Protein AF-A0A699Q8Y3-F1 (afdb_monomer_lite)

Foldseek 3Di:
DCPPVDDDDDADPPCRPPCVVVVVLVVQLVVQLCVPVPPPPPCSVVCSVVSVVCSVVVVVVVVVVVVVVVVVVVVVVVVVVVVVVVVVVVVVPDDDDDDDPPDDDDDDDD

Sequence (110 aa):
MMKFDVTHRLATPYHPQTNGQVEVSNRGLKRILERTVGEKRAFWSDKLDDALWVCRTAYKTSIRKVQLNELRDQAYENSLIYKEKTKRLHDSKIKDRVFNIGNRVLLFNS

Organism: Tanacetum cinerariifolium (NCBI:txid118510)

Secondary structure (DSSP, 8-state):
--SSS--PPPPBTTB--S-HHHHHHHHHHHHHHHHHH-TT-TTTTTTHHHHHHHHHHHHHHHHHHHHHHHHHHHHHHHHHHHHHHHHHHHHTTSPP----TT----PPP-

pLDDT: mean 81.64, std 9.16, range [53.31, 95.69]

InterPro domains:
  IPR012337 Ribonuclease H-like superfamily [SSF53098] (3-65)
  IPR036397 Ribonuclease H superfamily [G3DSA:3.30.420.10] (1-98)

Structure (mmCIF, N/CA/C/O backbone):
data_AF-A0A699Q8Y3-F1
#
_entry.id   AF-A0A699Q8Y3-F1
#
loop_
_atom_site.group_PDB
_atom_site.id
_atom_site.type_symbol
_atom_site.label_atom_id
_atom_site.label_alt_id
_atom_site.label_comp_id
_atom_site.label_asym_id
_atom_site.label_entity_id
_atom_site.label_seq_id
_atom_site.pdbx_PDB_ins_code
_atom_site.Cartn_x
_atom_site.Cartn_y
_atom_site.Cartn_z
_atom_site.occupancy
_atom_site.B_iso_or_equiv
_atom_site.auth_seq_id
_atom_site.auth_comp_id
_atom_site.auth_asym_id
_atom_site.auth_atom_id
_atom_site.pdbx_PDB_model_num
ATOM 1 N N . MET A 1 1 ? -7.100 -30.852 23.164 1.00 53.31 1 MET A N 1
ATOM 2 C CA . MET A 1 1 ? -7.556 -29.556 22.610 1.00 53.31 1 MET A CA 1
ATOM 3 C C . MET A 1 1 ? -7.439 -29.594 21.085 1.00 53.31 1 MET A C 1
ATOM 5 O O . MET A 1 1 ? -6.430 -29.162 20.562 1.00 53.31 1 MET A O 1
ATOM 9 N N . MET A 1 2 ? -8.426 -30.157 20.382 1.00 57.56 2 MET A N 1
ATOM 10 C CA . MET A 1 2 ? -8.534 -30.171 18.906 1.00 57.56 2 MET A CA 1
ATOM 11 C C . MET A 1 2 ? -10.020 -30.355 18.552 1.00 57.56 2 MET A C 1
ATOM 13 O O . MET A 1 2 ? -10.439 -31.398 18.079 1.00 57.56 2 MET A O 1
ATOM 17 N N . LYS A 1 3 ? -10.871 -29.387 18.919 1.00 74.12 3 LYS A N 1
ATOM 18 C CA . LYS A 1 3 ? -12.310 -29.448 18.583 1.00 74.12 3 LYS A CA 1
ATOM 19 C C . LYS A 1 3 ? -12.610 -28.837 17.204 1.00 74.12 3 LYS A C 1
ATOM 21 O O . LYS A 1 3 ? -13.679 -29.065 16.659 1.00 74.12 3 LYS A O 1
ATOM 26 N N . PHE A 1 4 ? -11.670 -28.060 16.663 1.00 83.50 4 PHE A N 1
ATOM 27 C CA . PHE A 1 4 ? -11.850 -27.252 15.453 1.00 83.50 4 PHE A CA 1
ATOM 28 C C . PHE A 1 4 ? -10.649 -27.322 14.492 1.00 83.50 4 PHE A C 1
ATOM 30 O O . PHE A 1 4 ? -10.500 -26.435 13.664 1.00 83.50 4 PHE A O 1
ATOM 37 N N . ASP A 1 5 ? -9.737 -28.288 14.661 1.00 83.88 5 ASP A N 1
ATOM 38 C CA . ASP A 1 5 ? -8.483 -28.398 13.884 1.00 83.88 5 ASP A CA 1
ATOM 39 C C . ASP A 1 5 ? -7.603 -27.133 13.854 1.00 83.88 5 ASP A C 1
ATOM 41 O O . ASP A 1 5 ? -6.725 -26.961 13.009 1.00 83.88 5 ASP A O 1
ATOM 45 N N . VAL A 1 6 ? -7.781 -26.242 14.832 1.00 81.62 6 VAL A N 1
ATOM 46 C CA . VAL A 1 6 ? -6.946 -25.051 14.995 1.00 81.62 6 VAL A CA 1
ATOM 47 C C . VAL A 1 6 ? -5.761 -25.378 15.896 1.00 81.62 6 VAL A C 1
ATOM 49 O O . VAL A 1 6 ? -5.926 -25.723 17.067 1.00 81.62 6 VAL A O 1
ATOM 52 N N . THR A 1 7 ? -4.549 -25.204 15.367 1.00 84.12 7 THR A N 1
ATOM 53 C CA . THR A 1 7 ? -3.318 -25.278 16.162 1.00 84.12 7 THR A CA 1
ATOM 54 C C . THR A 1 7 ? -3.061 -23.934 16.835 1.00 84.12 7 THR A C 1
ATOM 56 O O . THR A 1 7 ? -2.778 -22.940 16.165 1.00 84.12 7 THR A O 1
ATOM 59 N N . HIS A 1 8 ? -3.139 -23.891 18.164 1.00 78.31 8 HIS A N 1
ATOM 60 C CA . HIS A 1 8 ? -2.872 -22.671 18.920 1.00 78.31 8 HIS A CA 1
ATOM 61 C C . HIS A 1 8 ? -1.361 -22.451 19.068 1.00 78.31 8 HIS A C 1
ATOM 63 O O . HIS A 1 8 ? -0.665 -23.268 19.670 1.00 78.31 8 HIS A O 1
ATOM 69 N N . ARG A 1 9 ? -0.845 -21.343 18.528 1.00 78.94 9 ARG A N 1
ATOM 70 C CA . ARG A 1 9 ? 0.554 -20.935 18.709 1.00 78.94 9 ARG A CA 1
ATOM 71 C C . ARG A 1 9 ? 0.631 -19.919 19.843 1.00 78.94 9 ARG A C 1
ATOM 73 O O . ARG A 1 9 ? 0.032 -18.853 19.752 1.00 78.94 9 ARG A O 1
ATOM 80 N N . LEU A 1 10 ? 1.355 -20.259 20.905 1.00 76.69 10 LEU A N 1
ATOM 81 C CA . LEU A 1 10 ? 1.586 -19.372 22.043 1.00 76.69 10 LEU A CA 1
ATOM 82 C C . LEU A 1 10 ? 2.946 -18.693 21.901 1.00 76.69 10 LEU A C 1
ATOM 84 O O . LEU A 1 10 ? 3.936 -19.342 21.569 1.00 76.69 10 LEU A O 1
ATOM 88 N N . ALA A 1 11 ? 2.984 -17.387 22.152 1.00 76.69 11 ALA A N 1
ATOM 89 C CA . ALA A 1 11 ? 4.240 -16.664 22.272 1.00 76.69 11 ALA A CA 1
ATOM 90 C C . ALA A 1 11 ? 4.927 -17.028 23.596 1.00 76.69 11 ALA A C 1
ATOM 92 O O . ALA A 1 11 ? 4.264 -17.251 24.612 1.00 76.69 11 ALA A O 1
ATOM 93 N N . THR A 1 12 ? 6.257 -17.058 23.589 1.00 78.69 12 THR A N 1
ATOM 94 C CA . THR A 1 12 ? 7.053 -17.232 24.804 1.00 78.69 12 THR A CA 1
ATOM 95 C C . THR A 1 12 ? 6.930 -15.996 25.702 1.00 78.69 12 THR A C 1
ATOM 97 O O . THR A 1 12 ? 7.049 -14.872 25.197 1.00 78.69 12 THR A O 1
ATOM 100 N N . PRO A 1 13 ? 6.718 -16.163 27.023 1.00 76.38 13 PRO A N 1
ATOM 101 C CA . PRO A 1 13 ? 6.776 -15.056 27.974 1.00 76.38 13 PRO A CA 1
ATOM 102 C C . PRO A 1 13 ? 8.092 -14.280 27.831 1.00 76.38 13 PRO A C 1
ATOM 104 O O . PRO A 1 13 ? 9.141 -14.883 27.625 1.00 76.38 13 PRO A O 1
ATOM 107 N N . TYR A 1 14 ? 8.030 -12.949 27.927 1.00 69.81 14 TYR A N 1
ATOM 108 C CA . TYR A 1 14 ? 9.182 -12.031 27.863 1.00 69.81 14 TYR A CA 1
ATOM 109 C C . TYR A 1 14 ? 9.974 -11.996 26.539 1.00 69.81 14 TYR A C 1
ATOM 111 O O . TYR A 1 14 ? 10.903 -11.201 26.427 1.00 69.81 14 TYR A O 1
ATOM 119 N N . HIS A 1 15 ? 9.581 -12.767 25.514 1.00 64.88 15 HIS A N 1
ATOM 120 C CA . HIS A 1 15 ? 10.204 -12.736 24.180 1.00 64.88 15 HIS A CA 1
ATOM 121 C C . HIS A 1 15 ? 9.177 -12.905 23.039 1.00 64.88 15 HIS A C 1
ATOM 123 O O . HIS A 1 15 ? 9.152 -13.933 22.357 1.00 64.88 15 HIS A O 1
ATOM 129 N N . PRO A 1 16 ? 8.263 -11.938 22.832 1.00 67.25 16 PRO A N 1
ATOM 130 C CA . PRO A 1 16 ? 7.213 -12.033 21.818 1.00 67.25 16 PRO A CA 1
ATOM 131 C C . PRO A 1 16 ? 7.766 -11.732 20.414 1.00 67.25 16 PRO A C 1
ATOM 133 O O . PRO A 1 16 ? 7.646 -10.630 19.891 1.00 67.25 16 PRO A O 1
ATOM 136 N N . GLN A 1 17 ? 8.376 -12.726 19.772 1.00 64.25 17 GLN A N 1
ATOM 137 C CA . GLN A 1 17 ? 9.117 -12.532 18.517 1.00 64.25 17 GLN A CA 1
ATOM 138 C C . GLN A 1 17 ? 8.227 -12.351 17.270 1.00 64.25 17 GLN A C 1
ATOM 140 O O . GLN A 1 17 ? 8.691 -11.883 16.234 1.00 64.25 17 GLN A O 1
ATOM 145 N N . THR A 1 18 ? 6.943 -12.711 17.351 1.00 62.16 18 THR A N 1
ATOM 146 C CA . THR A 1 18 ? 6.048 -12.835 16.183 1.00 62.16 18 THR A CA 1
ATOM 147 C C . THR A 1 18 ? 4.827 -11.913 16.203 1.00 62.16 18 THR A C 1
ATOM 149 O O . THR A 1 18 ? 4.101 -11.849 15.213 1.00 62.16 18 THR A O 1
ATOM 152 N N . ASN A 1 19 ? 4.604 -11.148 17.276 1.00 73.38 19 ASN A N 1
ATOM 153 C CA . ASN A 1 19 ? 3.385 -10.344 17.445 1.00 73.38 19 ASN A CA 1
ATOM 154 C C . ASN A 1 19 ? 3.500 -8.888 16.954 1.00 73.38 19 ASN A C 1
ATOM 156 O O . ASN A 1 19 ? 2.553 -8.119 17.105 1.00 73.38 19 ASN A O 1
ATOM 160 N N . GLY A 1 20 ? 4.603 -8.498 16.305 1.00 78.12 20 GLY A N 1
ATOM 161 C CA . GLY A 1 20 ? 4.854 -7.100 15.923 1.00 78.12 20 GLY A CA 1
ATOM 162 C C . GLY A 1 20 ? 3.769 -6.468 15.032 1.00 78.12 20 GLY A C 1
ATOM 163 O O . GLY A 1 20 ? 3.350 -5.335 15.271 1.00 78.12 20 GLY A O 1
ATOM 164 N N . GLN A 1 21 ? 3.243 -7.199 14.041 1.00 75.62 21 GLN A N 1
ATOM 165 C CA . GLN A 1 21 ? 2.135 -6.704 13.202 1.00 75.62 21 GLN A CA 1
ATOM 166 C C . GLN A 1 21 ? 0.841 -6.492 14.001 1.00 75.62 21 GLN A C 1
ATOM 168 O O . GLN A 1 21 ? 0.119 -5.513 13.775 1.00 75.62 21 GLN A O 1
ATOM 173 N N . VAL A 1 22 ? 0.562 -7.385 14.954 1.00 80.12 22 VAL A N 1
ATOM 174 C CA . VAL A 1 22 ? -0.593 -7.279 15.852 1.00 80.12 22 VAL A CA 1
ATOM 175 C C . VAL A 1 22 ? -0.425 -6.070 16.772 1.00 80.12 22 VAL A C 1
ATOM 177 O O . VAL A 1 22 ? -1.355 -5.286 16.929 1.00 80.12 22 VAL A O 1
ATOM 180 N N . GLU A 1 23 ? 0.775 -5.834 17.302 1.00 84.25 23 GLU A N 1
ATOM 181 C CA . GLU A 1 23 ? 1.074 -4.669 18.140 1.00 84.25 23 GLU A CA 1
ATOM 182 C C . GLU A 1 23 ? 0.925 -3.335 17.398 1.00 84.25 23 GLU A C 1
ATOM 184 O O . GLU A 1 23 ? 0.396 -2.369 17.950 1.00 84.25 23 GLU A O 1
ATOM 189 N N . VAL A 1 24 ? 1.392 -3.244 16.148 1.00 81.88 24 VAL A N 1
ATOM 190 C CA . VAL A 1 24 ? 1.222 -2.036 15.320 1.00 81.88 24 VAL A CA 1
ATOM 191 C C . VAL A 1 24 ? -0.260 -1.784 15.040 1.00 81.88 24 VAL A C 1
ATOM 193 O O . VAL A 1 24 ? -0.733 -0.658 15.206 1.00 81.88 24 VAL A O 1
ATOM 196 N N . SER A 1 25 ? -1.004 -2.832 14.687 1.00 82.56 25 SER A N 1
ATOM 197 C CA . SER A 1 25 ? -2.442 -2.732 14.416 1.00 82.56 25 SER A CA 1
ATOM 198 C C . SER A 1 25 ? -3.228 -2.325 15.666 1.00 82.56 25 SER A C 1
ATOM 200 O O . SER A 1 25 ? -4.044 -1.405 15.605 1.00 82.56 25 SER A O 1
ATOM 202 N N . ASN A 1 26 ? -2.918 -2.918 16.823 1.00 86.38 26 ASN A N 1
ATOM 203 C CA . ASN A 1 26 ? -3.548 -2.585 18.102 1.00 86.38 26 ASN A CA 1
ATOM 204 C C . ASN A 1 26 ? -3.259 -1.141 18.528 1.00 86.38 26 ASN A C 1
ATOM 206 O O . ASN A 1 26 ? -4.154 -0.452 19.017 1.00 86.38 26 ASN A O 1
ATOM 210 N N . ARG A 1 27 ? -2.036 -0.641 18.298 1.00 86.31 27 ARG A N 1
ATOM 211 C CA . ARG A 1 27 ? -1.699 0.774 18.533 1.00 86.31 27 ARG A CA 1
ATOM 212 C C . ARG A 1 27 ? -2.512 1.714 17.641 1.00 86.31 27 ARG A C 1
ATOM 214 O O . ARG A 1 27 ? -2.956 2.758 18.115 1.00 86.31 27 ARG A O 1
ATOM 221 N N . GLY A 1 28 ? -2.717 1.350 16.375 1.00 84.56 28 GLY A N 1
ATOM 222 C CA . GLY A 1 28 ? -3.553 2.108 15.441 1.00 84.56 28 GLY A CA 1
ATOM 223 C C . GLY A 1 28 ? -5.018 2.160 15.877 1.00 84.56 28 GLY A C 1
ATOM 224 O O . GLY A 1 28 ? -5.578 3.247 16.002 1.00 84.56 28 GLY A O 1
ATOM 225 N N . LEU A 1 29 ? -5.603 1.000 16.186 1.00 85.00 29 LEU A N 1
ATOM 226 C CA . LEU A 1 29 ? -6.983 0.889 16.670 1.00 85.00 29 LEU A CA 1
ATOM 227 C C . LEU A 1 29 ? -7.203 1.684 17.956 1.00 85.00 29 LEU A C 1
ATOM 229 O O . LEU A 1 29 ? -8.169 2.438 18.052 1.00 85.00 29 LEU A O 1
ATOM 233 N N . LYS A 1 30 ? -6.275 1.580 18.914 1.00 86.25 30 LYS A N 1
ATOM 234 C CA . LYS A 1 30 ? -6.332 2.335 20.168 1.00 86.25 30 LYS A CA 1
ATOM 235 C C . LYS A 1 30 ? -6.380 3.845 19.919 1.00 86.25 30 LYS A C 1
ATOM 237 O O . LYS A 1 30 ? -7.256 4.505 20.463 1.00 86.25 30 LYS A O 1
ATOM 242 N N . ARG A 1 31 ? -5.517 4.379 19.045 1.00 86.56 31 ARG A N 1
ATOM 243 C CA . ARG A 1 31 ? -5.517 5.815 18.696 1.00 86.56 31 ARG A CA 1
ATOM 244 C C . ARG A 1 31 ? -6.818 6.271 18.038 1.00 86.56 31 ARG A C 1
ATOM 246 O O . ARG A 1 31 ? -7.246 7.398 18.266 1.00 86.56 31 ARG A O 1
ATOM 253 N N . ILE A 1 32 ? -7.417 5.436 17.188 1.00 85.06 32 ILE A N 1
ATOM 254 C CA . ILE A 1 32 ? -8.696 5.758 16.541 1.00 85.06 32 ILE A CA 1
ATOM 255 C C . ILE A 1 32 ? -9.800 5.799 17.594 1.00 85.06 32 ILE A C 1
ATOM 257 O O . ILE A 1 32 ? -10.486 6.810 17.695 1.00 85.06 32 ILE A O 1
ATOM 261 N N . LEU A 1 33 ? -9.898 4.762 18.430 1.00 83.44 33 LEU A N 1
ATOM 262 C CA . LEU A 1 33 ? -10.896 4.678 19.495 1.00 83.44 33 LEU A CA 1
ATOM 263 C C . LEU A 1 33 ? -10.781 5.830 20.497 1.00 83.44 33 LEU A C 1
ATOM 265 O O . LEU A 1 33 ? -11.796 6.434 20.832 1.00 83.44 33 LEU A O 1
ATOM 269 N N . GLU A 1 34 ? -9.564 6.178 20.918 1.00 85.00 34 GLU A N 1
ATOM 270 C CA . GLU A 1 34 ? -9.299 7.331 21.791 1.00 85.00 34 GLU A CA 1
ATOM 271 C C . GLU A 1 34 ? -9.814 8.642 21.182 1.00 85.00 34 GLU A C 1
ATOM 273 O O . GLU A 1 34 ? -10.396 9.461 21.891 1.00 85.00 34 GLU A O 1
ATOM 278 N N . ARG A 1 35 ? -9.670 8.826 19.863 1.00 82.81 35 ARG A N 1
ATOM 279 C CA . ARG A 1 35 ? -10.187 10.007 19.157 1.00 82.81 35 ARG A CA 1
ATOM 280 C C . ARG A 1 35 ? -11.711 10.020 19.037 1.00 82.81 35 ARG A C 1
ATOM 282 O O . ARG A 1 35 ? -12.299 11.089 19.139 1.00 82.81 35 ARG A O 1
ATOM 289 N N . THR A 1 36 ? -12.349 8.873 18.801 1.00 78.75 36 THR A N 1
ATOM 290 C CA . THR A 1 36 ? -13.811 8.793 18.597 1.00 78.75 36 THR A CA 1
ATOM 291 C C . THR A 1 36 ? -14.627 8.759 19.885 1.00 78.75 36 THR A C 1
ATOM 293 O O . THR A 1 36 ? -15.740 9.274 19.895 1.00 78.75 36 THR A O 1
ATOM 296 N N . VAL A 1 37 ? -14.120 8.134 20.950 1.00 77.81 37 VAL A N 1
ATOM 297 C CA . VAL A 1 37 ? -14.863 7.939 22.212 1.00 77.81 37 VAL A CA 1
ATOM 298 C C . VAL A 1 37 ? -14.563 9.057 23.222 1.00 77.81 37 VAL A C 1
ATOM 300 O O . VAL A 1 37 ? -15.363 9.315 24.123 1.00 77.81 37 VAL A O 1
ATOM 303 N N . GLY A 1 38 ? -13.434 9.758 23.068 1.00 72.56 38 GLY A N 1
ATOM 304 C CA . GLY A 1 38 ? -12.997 10.786 24.012 1.00 72.56 38 GLY A CA 1
ATOM 305 C C . GLY A 1 38 ? -12.752 10.227 25.422 1.00 72.56 38 GLY A C 1
ATOM 306 O O . GLY A 1 38 ? -12.594 9.021 25.621 1.00 72.56 38 GLY A O 1
ATOM 307 N N . GLU A 1 39 ? -12.722 11.100 26.431 1.00 64.94 39 GLU A N 1
ATOM 308 C CA . GLU A 1 39 ? -12.360 10.727 27.811 1.00 64.94 39 GLU A CA 1
ATOM 309 C C . GLU A 1 39 ? -13.380 9.811 28.504 1.00 64.94 39 GLU A C 1
ATOM 311 O O . GLU A 1 39 ? -13.012 9.018 29.370 1.00 64.94 39 GLU A O 1
ATOM 316 N N . LYS A 1 40 ? -14.664 9.880 28.130 1.00 68.44 40 LYS A N 1
ATOM 317 C CA . LYS A 1 40 ? -15.733 9.241 28.913 1.00 68.44 40 LYS A CA 1
ATOM 318 C C . LYS A 1 40 ? -15.870 7.731 28.718 1.00 68.44 40 LYS A C 1
ATOM 320 O O . LYS A 1 40 ? -16.665 7.144 29.442 1.00 68.44 40 LYS A O 1
ATOM 325 N N . ARG A 1 41 ? -15.119 7.093 27.801 1.00 67.00 41 ARG A N 1
ATOM 326 C CA . ARG A 1 41 ? -15.085 5.626 27.531 1.00 67.00 41 ARG A CA 1
ATOM 327 C C . ARG A 1 41 ? -16.442 4.901 27.405 1.00 67.00 41 ARG A C 1
ATOM 329 O O . ARG A 1 41 ? -16.470 3.681 27.249 1.00 67.00 41 ARG A O 1
ATOM 336 N N . ALA A 1 42 ? -17.556 5.617 27.440 1.00 70.69 42 ALA A N 1
ATOM 337 C CA . ALA A 1 42 ? -18.893 5.080 27.303 1.00 70.69 42 ALA A CA 1
ATOM 338 C C . ALA A 1 42 ? -19.145 4.774 25.823 1.00 70.69 42 ALA A C 1
ATOM 340 O O . ALA A 1 42 ? -18.737 5.548 24.960 1.00 70.69 42 ALA A O 1
ATOM 341 N N . PHE A 1 43 ? -19.801 3.647 25.535 1.00 71.94 43 PHE A N 1
ATOM 342 C CA . PHE A 1 43 ? -20.171 3.239 24.170 1.00 71.94 43 PHE A CA 1
ATOM 343 C C . PHE A 1 43 ? -18.984 2.916 23.239 1.00 71.94 43 PHE A C 1
ATOM 345 O O . PHE A 1 43 ? -19.097 3.000 22.017 1.00 71.94 43 PHE A O 1
ATOM 352 N N . TRP A 1 44 ? -17.829 2.513 23.792 1.00 81.56 44 TRP A N 1
ATOM 353 C CA . TRP A 1 44 ? -16.668 2.099 22.985 1.00 81.56 44 TRP A CA 1
ATOM 354 C C . TRP A 1 44 ? -16.969 0.890 22.087 1.00 81.56 44 TRP A C 1
ATOM 356 O O . TRP A 1 44 ? -1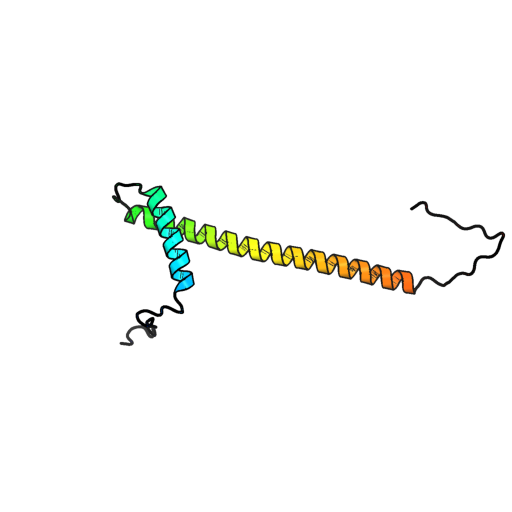6.421 0.805 20.990 1.00 81.56 44 TRP A O 1
ATOM 366 N N . SER A 1 45 ? -17.845 -0.017 22.539 1.00 80.50 45 SER A N 1
ATOM 367 C CA . SER A 1 45 ? -18.318 -1.173 21.768 1.00 80.50 45 SER A CA 1
ATOM 368 C C . SER A 1 45 ? -19.006 -0.735 20.483 1.00 80.50 45 SER A C 1
ATOM 370 O O . SER A 1 45 ? -18.704 -1.253 19.414 1.00 80.50 45 SER A O 1
ATOM 372 N N . ASP A 1 46 ? -19.854 0.285 20.577 1.00 84.31 46 ASP A N 1
ATOM 373 C CA . ASP A 1 46 ? -20.699 0.756 19.478 1.00 84.31 46 ASP A CA 1
ATOM 374 C C . ASP A 1 46 ? -19.872 1.499 18.419 1.00 84.31 46 ASP A C 1
ATOM 376 O O . ASP A 1 46 ? -20.292 1.656 17.277 1.00 84.31 46 ASP A O 1
ATOM 380 N N . LYS A 1 47 ? -18.664 1.944 18.791 1.00 82.62 47 LYS A N 1
ATOM 381 C CA . LYS A 1 47 ? -17.676 2.578 17.905 1.00 82.62 47 LYS A CA 1
ATOM 382 C C . LYS A 1 47 ? -16.572 1.634 17.439 1.00 82.62 47 LYS A C 1
ATOM 384 O O . LYS A 1 47 ? -15.745 2.029 16.615 1.00 82.62 47 LYS A O 1
ATOM 389 N N . LEU A 1 48 ? -16.543 0.400 17.940 1.00 85.75 48 LEU A N 1
ATOM 390 C CA . LEU A 1 48 ? -15.515 -0.572 17.586 1.00 85.75 48 LEU A CA 1
ATOM 391 C C . LEU A 1 48 ? -15.620 -0.991 16.118 1.00 85.75 48 LEU A C 1
ATOM 393 O O . LEU A 1 48 ? -14.596 -1.056 15.438 1.00 85.75 48 LEU A O 1
ATOM 397 N N . ASP A 1 49 ? -16.837 -1.220 15.623 1.00 86.56 49 ASP A N 1
ATOM 398 C CA . ASP A 1 49 ? -17.070 -1.608 14.228 1.00 86.56 49 ASP A CA 1
ATOM 399 C C . ASP A 1 49 ? -16.632 -0.512 13.251 1.00 86.56 49 ASP A C 1
ATOM 401 O O . ASP A 1 49 ? -15.899 -0.791 12.296 1.00 86.56 49 ASP A O 1
ATOM 405 N N . ASP A 1 50 ? -16.972 0.747 13.542 1.00 84.31 50 ASP A N 1
ATOM 406 C CA . ASP A 1 50 ? -16.519 1.909 12.770 1.00 84.31 50 ASP A CA 1
ATOM 407 C C . ASP A 1 50 ? -14.982 2.002 12.759 1.00 84.31 50 ASP A C 1
ATOM 409 O O . ASP A 1 50 ? -14.356 2.165 11.706 1.00 84.31 50 ASP A O 1
ATOM 413 N N . ALA A 1 51 ? -14.340 1.842 13.922 1.00 85.06 51 ALA A N 1
ATOM 414 C CA . ALA A 1 51 ? -12.884 1.896 14.043 1.00 85.06 51 ALA A CA 1
ATOM 415 C C . ALA A 1 51 ? -12.188 0.757 13.275 1.00 85.06 51 ALA A C 1
ATOM 417 O O . ALA A 1 51 ? -11.183 0.982 12.590 1.00 85.06 51 ALA A O 1
ATOM 418 N N . LEU A 1 52 ? -12.732 -0.462 13.338 1.00 87.31 52 LEU A N 1
ATOM 419 C CA . LEU A 1 52 ? -12.239 -1.617 12.584 1.00 87.31 52 LEU A CA 1
ATOM 420 C C . LEU A 1 52 ? -12.409 -1.421 11.075 1.00 87.31 52 LEU A C 1
ATOM 422 O O . LEU A 1 52 ? -11.508 -1.772 10.302 1.00 87.31 52 LEU A O 1
ATOM 426 N N . TRP A 1 53 ? -13.528 -0.834 10.648 1.00 86.00 53 TRP A N 1
ATOM 427 C CA . TRP A 1 53 ? -13.772 -0.501 9.249 1.00 86.00 53 TRP A CA 1
ATOM 428 C C . TRP A 1 53 ? -12.751 0.517 8.724 1.00 86.00 53 TRP A C 1
ATOM 430 O O . TRP A 1 53 ? -12.135 0.283 7.677 1.00 86.00 53 TRP A O 1
ATOM 440 N N . VAL A 1 54 ? -12.482 1.589 9.478 1.00 83.88 54 VAL A N 1
ATOM 441 C CA . VAL A 1 54 ? -11.447 2.583 9.139 1.00 83.88 54 VAL A CA 1
ATOM 442 C C . VAL A 1 54 ? -10.060 1.938 9.073 1.00 83.88 54 VAL A C 1
ATOM 444 O O . VAL A 1 54 ? -9.321 2.158 8.114 1.00 83.88 54 VAL A O 1
ATOM 447 N N . CYS A 1 55 ? -9.696 1.086 10.036 1.00 80.50 55 CYS A N 1
ATOM 448 C CA . CYS A 1 55 ? -8.409 0.384 10.012 1.00 80.50 55 CYS A CA 1
ATOM 449 C C . CYS A 1 55 ? -8.254 -0.517 8.780 1.00 80.50 55 CYS A C 1
ATOM 451 O O . CYS A 1 55 ? -7.208 -0.495 8.124 1.00 80.50 55 CYS A O 1
ATOM 453 N N . ARG A 1 56 ? -9.291 -1.286 8.424 1.00 82.81 56 ARG A N 1
ATOM 454 C CA . ARG A 1 56 ? -9.268 -2.152 7.234 1.00 82.81 56 ARG A CA 1
ATOM 455 C C . ARG A 1 56 ? -9.152 -1.353 5.941 1.00 82.81 56 ARG A C 1
ATOM 457 O O . ARG A 1 56 ? -8.400 -1.754 5.052 1.00 82.81 56 ARG A O 1
ATOM 464 N N . THR A 1 57 ? -9.889 -0.253 5.808 1.00 79.38 57 THR A N 1
ATOM 465 C CA . THR A 1 57 ? -9.865 0.576 4.592 1.00 79.38 57 THR A CA 1
ATOM 466 C C . THR A 1 57 ? -8.556 1.351 4.460 1.00 79.38 57 THR A C 1
ATOM 468 O O . THR A 1 57 ? -7.970 1.366 3.374 1.00 79.38 57 THR A O 1
ATOM 471 N N . ALA A 1 58 ? -8.029 1.903 5.554 1.00 76.69 58 ALA A N 1
ATOM 472 C CA . ALA A 1 58 ? -6.734 2.577 5.571 1.00 76.69 58 ALA A CA 1
ATOM 473 C C . ALA A 1 58 ? -5.589 1.625 5.185 1.00 76.69 58 ALA A C 1
ATOM 475 O O . ALA A 1 58 ? -4.786 1.960 4.314 1.00 76.69 58 ALA A O 1
ATOM 476 N N . TYR A 1 59 ? -5.554 0.415 5.758 1.00 73.75 59 TYR A N 1
ATOM 477 C CA . TYR A 1 59 ? -4.510 -0.574 5.472 1.00 73.75 59 TYR A CA 1
ATOM 478 C C . TYR A 1 59 ? -4.593 -1.132 4.041 1.00 73.75 59 TYR A C 1
ATOM 480 O O . TYR A 1 59 ? -3.583 -1.261 3.352 1.00 73.75 59 TYR A O 1
ATOM 488 N N . LYS A 1 60 ? -5.805 -1.391 3.527 1.00 75.88 60 LYS A N 1
ATOM 489 C CA . LYS A 1 60 ? -5.989 -1.753 2.108 1.00 75.88 60 LYS A CA 1
ATOM 490 C C . LYS A 1 60 ? -5.512 -0.645 1.168 1.00 75.88 60 LYS A C 1
ATOM 492 O O . LYS A 1 60 ? -4.954 -0.934 0.111 1.00 75.88 60 LYS A O 1
ATOM 497 N N . THR A 1 61 ? -5.728 0.613 1.545 1.00 75.88 61 THR A N 1
ATOM 498 C CA . THR A 1 61 ? -5.324 1.771 0.740 1.00 75.88 61 THR A CA 1
ATOM 499 C C . THR A 1 61 ? -3.811 1.957 0.739 1.00 75.88 61 THR A C 1
ATOM 501 O O . THR A 1 61 ? -3.245 2.225 -0.319 1.00 75.88 61 THR A O 1
ATOM 504 N N . SER A 1 62 ? -3.137 1.798 1.882 1.00 72.06 62 SER A N 1
ATOM 505 C CA . SER A 1 62 ? -1.675 1.908 1.948 1.00 72.06 62 SER A CA 1
ATOM 506 C C . SER A 1 62 ? -0.990 0.818 1.127 1.00 72.06 62 SER A C 1
ATOM 508 O O . SER A 1 62 ? -0.127 1.144 0.317 1.00 72.06 62 SER A O 1
ATOM 510 N N . ILE A 1 63 ? -1.431 -0.440 1.241 1.00 77.88 63 ILE A N 1
ATOM 511 C CA . ILE A 1 63 ? -0.894 -1.548 0.435 1.00 77.88 63 ILE A CA 1
ATOM 512 C C . ILE A 1 63 ? -1.088 -1.280 -1.057 1.00 77.88 63 ILE A C 1
ATOM 514 O O . ILE A 1 63 ? -0.131 -1.359 -1.822 1.00 77.88 63 ILE A O 1
ATOM 518 N N . ARG A 1 64 ? -2.304 -0.907 -1.476 1.00 77.81 64 ARG A N 1
ATOM 519 C CA . ARG A 1 64 ? -2.579 -0.599 -2.887 1.00 77.81 64 ARG A CA 1
ATOM 520 C C . ARG A 1 64 ? -1.705 0.531 -3.421 1.00 77.81 64 ARG A C 1
ATOM 522 O O . ARG A 1 64 ? -1.249 0.450 -4.554 1.00 77.81 64 ARG A O 1
ATOM 529 N N . LYS A 1 65 ? -1.473 1.581 -2.628 1.00 82.75 65 LYS A N 1
ATOM 530 C CA . LYS A 1 65 ? -0.607 2.702 -3.024 1.00 82.75 65 LYS A CA 1
ATOM 531 C C . LYS A 1 65 ? 0.847 2.268 -3.199 1.00 82.75 65 LYS A C 1
ATOM 533 O O . LYS A 1 65 ? 1.467 2.676 -4.172 1.00 82.75 65 LYS A O 1
ATOM 538 N N . VAL A 1 66 ? 1.370 1.440 -2.292 1.00 86.69 66 VAL A N 1
ATOM 539 C CA . VAL A 1 66 ? 2.735 0.899 -2.401 1.00 86.69 66 VAL A CA 1
ATOM 540 C C . VAL A 1 66 ? 2.872 0.059 -3.670 1.00 86.69 66 VAL A C 1
ATOM 542 O O . VAL A 1 66 ? 3.730 0.352 -4.494 1.00 86.69 66 VAL A O 1
ATOM 545 N N . GLN A 1 67 ? 1.952 -0.884 -3.891 1.00 86.44 67 GLN A N 1
ATOM 546 C CA . GLN A 1 67 ? 1.943 -1.721 -5.097 1.00 86.44 67 GLN A CA 1
ATOM 547 C C . GLN A 1 67 ? 1.844 -0.893 -6.388 1.00 86.44 67 GLN A C 1
ATOM 549 O O . GLN A 1 67 ? 2.507 -1.193 -7.376 1.00 86.44 67 GLN A O 1
ATOM 554 N N . LEU A 1 68 ? 1.028 0.166 -6.394 1.00 90.31 68 LEU A N 1
ATOM 555 C CA . LEU A 1 68 ? 0.892 1.044 -7.555 1.00 90.31 68 LEU A CA 1
ATOM 556 C C . LEU A 1 68 ? 2.180 1.826 -7.849 1.00 90.31 68 LEU A C 1
ATOM 558 O O . LEU A 1 68 ? 2.539 1.983 -9.014 1.00 90.31 68 LEU A O 1
ATOM 562 N N . ASN A 1 69 ? 2.869 2.307 -6.812 1.00 85.56 69 ASN A N 1
ATOM 563 C CA . ASN A 1 69 ? 4.140 3.011 -6.972 1.00 85.56 69 ASN A CA 1
ATOM 564 C C . ASN A 1 69 ? 5.221 2.081 -7.535 1.00 85.56 69 ASN A C 1
ATOM 566 O O . ASN A 1 69 ? 5.879 2.452 -8.500 1.00 85.56 69 ASN A O 1
ATOM 570 N N . GLU A 1 70 ? 5.331 0.856 -7.017 1.00 90.88 70 GLU A N 1
ATOM 571 C CA . GLU A 1 70 ? 6.283 -0.142 -7.524 1.00 90.88 70 GLU A CA 1
ATOM 572 C C . GLU A 1 70 ? 6.070 -0.438 -9.016 1.00 90.88 70 GLU A C 1
ATOM 574 O O . GLU A 1 70 ? 7.022 -0.437 -9.796 1.00 90.88 70 GLU A O 1
ATOM 579 N N . LEU A 1 71 ? 4.816 -0.627 -9.444 1.00 92.69 71 LEU A N 1
ATOM 580 C CA . LEU A 1 71 ? 4.490 -0.837 -10.860 1.00 92.69 71 LEU A CA 1
ATOM 581 C C . LEU A 1 71 ? 4.836 0.380 -11.725 1.00 92.69 71 LEU A C 1
ATOM 583 O O . LEU A 1 71 ? 5.274 0.228 -12.867 1.00 92.69 71 LEU A O 1
ATOM 587 N N . ARG A 1 72 ? 4.646 1.594 -11.196 1.00 91.81 72 ARG A N 1
ATOM 588 C CA . ARG A 1 72 ? 4.993 2.832 -11.901 1.00 91.81 72 ARG A CA 1
ATOM 589 C C . ARG A 1 72 ? 6.501 2.947 -12.106 1.00 91.81 72 ARG A C 1
ATOM 591 O O . ARG A 1 72 ? 6.930 3.292 -13.205 1.00 91.81 72 ARG A O 1
ATOM 598 N N . ASP A 1 73 ? 7.280 2.639 -11.077 1.00 92.19 73 ASP A N 1
ATOM 599 C CA . ASP A 1 73 ? 8.739 2.705 -11.131 1.00 92.19 73 ASP A CA 1
ATOM 600 C C . ASP A 1 73 ? 9.283 1.655 -12.114 1.00 92.19 73 ASP A C 1
ATOM 602 O O . ASP A 1 73 ? 10.087 1.977 -12.987 1.00 92.19 73 ASP A O 1
ATOM 606 N N . GLN A 1 74 ? 8.736 0.433 -12.095 1.00 93.31 74 GLN A N 1
ATOM 607 C CA . GLN A 1 74 ? 9.052 -0.594 -13.095 1.00 93.31 74 GLN A CA 1
ATOM 608 C C . GLN A 1 74 ? 8.724 -0.150 -14.529 1.00 93.31 74 GLN A C 1
ATOM 610 O O . GLN A 1 74 ? 9.513 -0.375 -15.448 1.00 93.31 74 GLN A O 1
ATOM 615 N N . ALA A 1 75 ? 7.567 0.482 -14.748 1.00 93.44 75 ALA A N 1
ATOM 616 C CA . ALA A 1 75 ? 7.180 0.973 -16.070 1.00 93.44 75 ALA A CA 1
ATOM 617 C C . ALA A 1 75 ? 8.130 2.071 -16.581 1.00 93.44 75 ALA A C 1
ATOM 619 O O . ALA A 1 75 ? 8.451 2.104 -17.773 1.00 93.44 75 ALA A O 1
ATOM 620 N N . TYR A 1 76 ? 8.600 2.946 -15.689 1.00 94.31 76 TYR A N 1
ATOM 621 C CA . TYR A 1 76 ? 9.559 3.996 -16.019 1.00 94.31 76 TYR A CA 1
ATOM 622 C C . TYR A 1 76 ? 10.909 3.414 -16.457 1.00 94.31 76 TYR A C 1
ATOM 624 O O . TYR A 1 76 ? 11.390 3.742 -17.545 1.00 94.31 76 TYR A O 1
ATOM 632 N N . GLU A 1 77 ? 11.459 2.480 -15.679 1.00 94.25 77 GLU A N 1
ATOM 633 C CA . GLU A 1 77 ? 12.711 1.790 -16.014 1.00 94.25 77 GLU A CA 1
ATOM 634 C C . GLU A 1 77 ? 12.604 1.026 -17.341 1.00 94.25 77 GLU A C 1
ATOM 636 O O . GLU A 1 77 ? 13.442 1.174 -18.233 1.00 94.25 77 GLU A O 1
ATOM 641 N N . ASN A 1 78 ? 11.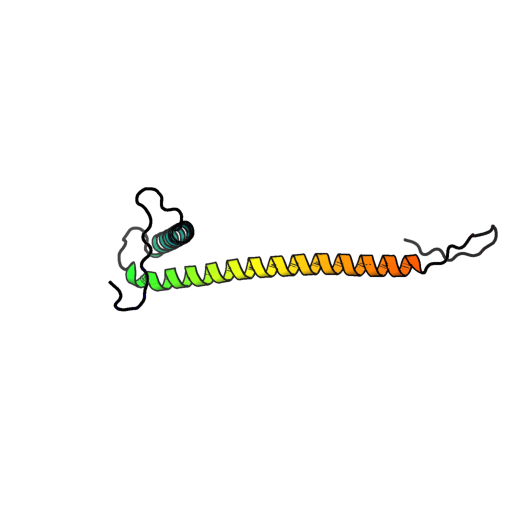513 0.282 -17.545 1.00 93.69 78 ASN A N 1
ATOM 642 C CA . ASN A 1 78 ? 11.281 -0.447 -18.794 1.00 93.69 78 ASN A CA 1
ATOM 643 C C . ASN A 1 78 ? 11.211 0.483 -20.018 1.00 93.69 78 ASN A C 1
ATOM 645 O O . ASN A 1 78 ? 11.732 0.147 -21.085 1.00 93.69 78 ASN A O 1
ATOM 649 N N . SER A 1 79 ? 10.596 1.660 -19.872 1.00 94.69 79 SER A N 1
ATOM 650 C CA . SER A 1 79 ? 10.513 2.674 -20.930 1.00 94.69 79 SER A CA 1
ATOM 651 C C . SER A 1 79 ? 11.888 3.237 -21.295 1.00 94.69 79 SER A C 1
ATOM 653 O O . SER A 1 79 ? 12.217 3.341 -22.483 1.00 94.69 79 SER A O 1
ATOM 655 N N . LEU A 1 80 ? 12.718 3.553 -20.294 1.00 94.31 80 LEU A N 1
ATOM 656 C CA . LEU A 1 80 ? 14.093 4.013 -20.505 1.00 94.31 80 LEU A CA 1
ATOM 657 C C . LEU A 1 80 ? 14.926 2.959 -21.236 1.00 94.31 80 LEU A C 1
ATOM 659 O O . LEU A 1 80 ? 15.547 3.264 -22.257 1.00 94.31 80 LEU A O 1
ATOM 663 N N . ILE A 1 81 ? 14.854 1.707 -20.779 1.00 94.44 81 ILE A N 1
ATOM 664 C CA . ILE A 1 81 ? 15.564 0.578 -21.387 1.00 94.44 81 ILE A CA 1
ATOM 665 C C . ILE A 1 81 ? 15.135 0.385 -22.845 1.00 94.44 81 ILE A C 1
ATOM 667 O O . ILE A 1 81 ? 15.978 0.162 -23.717 1.00 94.44 81 ILE A O 1
ATOM 671 N N . TYR A 1 82 ? 13.835 0.465 -23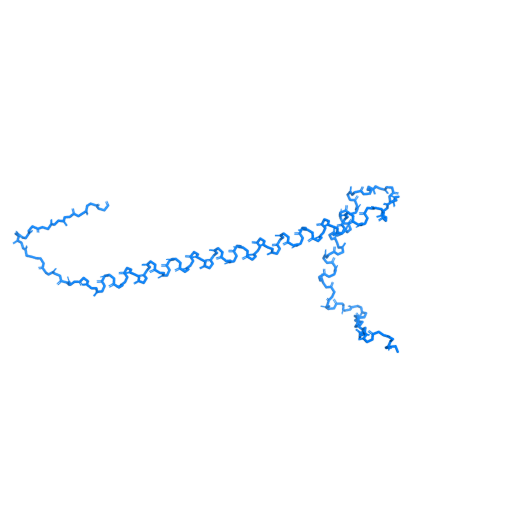.139 1.00 93.38 82 TYR A N 1
ATOM 672 C CA . TYR A 1 82 ? 13.335 0.319 -24.505 1.00 93.38 82 TYR A CA 1
ATOM 673 C C . TYR A 1 82 ? 13.879 1.419 -25.424 1.00 93.38 82 TYR A C 1
ATOM 675 O O . TYR A 1 82 ? 14.436 1.120 -26.484 1.00 93.38 82 TYR A O 1
ATOM 683 N N . LYS A 1 83 ? 13.787 2.686 -25.001 1.00 95.06 83 LYS A N 1
ATOM 684 C CA . LYS A 1 83 ? 14.309 3.827 -25.767 1.00 95.06 83 LYS A CA 1
ATOM 685 C C . LYS A 1 83 ? 15.803 3.687 -26.030 1.00 95.06 83 LYS A C 1
ATOM 687 O O . LYS A 1 83 ? 16.239 3.828 -27.171 1.00 95.06 83 LYS A O 1
ATOM 692 N N . GLU A 1 84 ? 16.577 3.340 -25.010 1.00 95.69 84 GLU A N 1
ATOM 693 C CA . GLU A 1 84 ? 18.016 3.158 -25.152 1.00 95.69 84 GLU A CA 1
ATOM 694 C C . GLU A 1 84 ? 18.356 2.024 -26.125 1.00 95.69 84 GLU A C 1
AT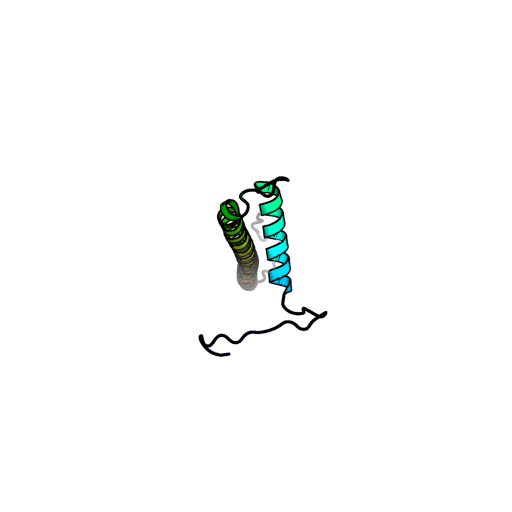OM 696 O O . GLU A 1 84 ? 19.174 2.209 -27.026 1.00 95.69 84 GLU A O 1
ATOM 701 N N . LYS A 1 85 ? 17.686 0.871 -26.010 1.00 95.50 85 LYS A N 1
ATOM 702 C CA . LYS A 1 85 ? 17.870 -0.252 -26.941 1.00 95.50 85 LYS A CA 1
ATOM 703 C C . LYS A 1 85 ? 17.561 0.152 -28.377 1.00 95.50 85 LYS A C 1
ATOM 705 O O . LYS A 1 85 ? 18.348 -0.148 -29.272 1.00 95.50 85 LYS A O 1
ATOM 710 N N . THR A 1 86 ? 16.451 0.854 -28.605 1.00 92.19 86 THR A N 1
ATOM 711 C CA . THR A 1 86 ? 16.094 1.317 -29.953 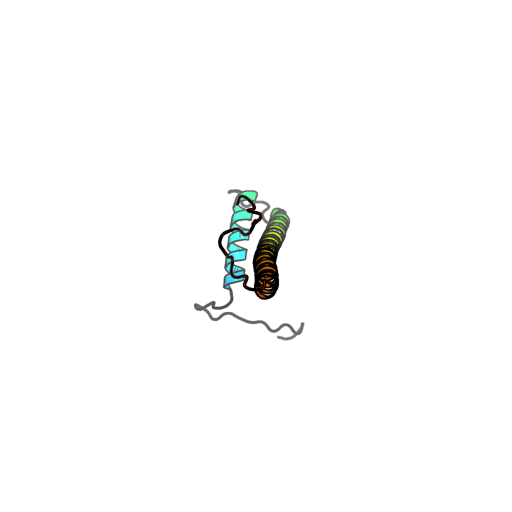1.00 92.19 86 THR A CA 1
ATOM 712 C C . THR A 1 86 ? 17.106 2.314 -30.514 1.00 92.19 86 THR A C 1
ATOM 714 O O . THR A 1 86 ? 17.483 2.184 -31.676 1.00 92.19 86 THR A O 1
ATOM 717 N N . LYS A 1 87 ? 17.624 3.236 -29.689 1.00 95.25 87 LYS A N 1
ATOM 718 C CA . LYS A 1 87 ? 18.687 4.167 -30.084 1.00 95.25 87 LYS A CA 1
ATOM 719 C C . LYS A 1 87 ? 19.978 3.431 -30.439 1.00 95.25 87 LYS A C 1
ATOM 721 O O . LYS A 1 87 ? 20.510 3.648 -31.517 1.00 95.25 87 LYS A O 1
ATOM 726 N N . ARG A 1 88 ? 20.436 2.495 -29.602 1.00 93.44 88 ARG A N 1
ATOM 727 C CA . ARG A 1 88 ? 21.630 1.679 -29.893 1.00 93.44 88 ARG A CA 1
ATOM 728 C C . ARG A 1 88 ? 21.483 0.897 -31.202 1.00 93.44 88 ARG A C 1
ATOM 730 O O . ARG A 1 88 ? 22.421 0.837 -31.990 1.00 93.44 88 ARG A O 1
ATOM 737 N N . LEU A 1 89 ? 20.304 0.321 -31.453 1.00 93.06 89 LEU A N 1
ATOM 738 C CA . LEU A 1 89 ? 20.009 -0.379 -32.707 1.00 93.06 89 LEU A CA 1
ATOM 739 C C . LEU A 1 89 ? 19.993 0.557 -33.920 1.00 93.06 89 LEU A C 1
ATOM 741 O O . LEU A 1 89 ? 20.425 0.153 -34.997 1.00 93.06 89 LEU A O 1
ATOM 745 N N . HIS A 1 90 ? 19.471 1.773 -33.764 1.00 90.31 90 HIS A N 1
ATOM 746 C CA . HIS A 1 90 ? 19.498 2.792 -34.807 1.00 90.31 90 HIS A CA 1
ATOM 747 C C . HIS A 1 90 ? 20.938 3.222 -35.109 1.00 90.31 90 HIS A C 1
ATOM 749 O O . HIS A 1 90 ? 21.375 3.128 -36.253 1.00 90.31 90 HIS A O 1
ATOM 755 N N . ASP A 1 91 ? 21.688 3.607 -34.078 1.00 91.31 91 ASP A N 1
ATOM 756 C CA . ASP A 1 91 ? 23.047 4.133 -34.198 1.00 91.31 91 ASP A CA 1
ATOM 757 C C . ASP A 1 91 ? 24.004 3.077 -34.772 1.00 91.31 91 ASP A C 1
ATOM 759 O O . ASP A 1 91 ? 24.804 3.384 -35.648 1.00 91.31 91 ASP A O 1
ATOM 763 N N . SER A 1 92 ? 23.839 1.800 -34.402 1.00 89.62 92 SER A N 1
ATOM 764 C CA . SER A 1 92 ? 24.603 0.685 -34.983 1.00 89.62 92 SER A CA 1
ATOM 765 C C . SER A 1 92 ? 24.368 0.475 -36.487 1.00 89.62 92 SER A C 1
ATOM 767 O O . SER A 1 92 ? 25.165 -0.211 -37.127 1.00 89.62 92 SER A O 1
ATOM 769 N N . LYS A 1 93 ? 23.273 0.993 -37.058 1.00 90.44 93 LYS A N 1
ATOM 770 C CA . LYS A 1 93 ? 22.981 0.909 -38.501 1.00 90.44 93 LYS A CA 1
ATOM 771 C C . LYS A 1 93 ? 23.480 2.131 -39.272 1.00 90.44 93 LYS A C 1
ATOM 773 O O . LYS A 1 93 ? 23.446 2.116 -40.506 1.00 90.44 93 LYS A O 1
ATOM 778 N N . ILE A 1 94 ? 23.926 3.179 -38.578 1.00 86.62 94 ILE A N 1
ATOM 779 C CA . ILE A 1 94 ? 24.529 4.350 -39.206 1.00 86.62 94 ILE A CA 1
ATOM 780 C C . ILE A 1 94 ? 25.887 3.919 -39.754 1.00 86.62 94 ILE A C 1
ATOM 782 O O . ILE A 1 94 ? 26.744 3.422 -39.031 1.00 86.62 94 ILE A O 1
ATOM 786 N N . LYS A 1 95 ? 26.073 4.076 -41.064 1.00 84.19 95 LYS A N 1
ATOM 787 C CA . LYS A 1 95 ? 27.375 3.845 -41.687 1.00 84.19 95 LYS A CA 1
ATOM 788 C C . LYS A 1 95 ? 28.273 5.038 -41.396 1.00 84.19 95 LYS A C 1
ATOM 790 O O . LYS A 1 95 ? 27.870 6.167 -41.686 1.00 84.19 95 LYS A O 1
ATOM 795 N N . ASP A 1 96 ? 29.488 4.774 -40.933 1.00 77.31 96 ASP A N 1
ATOM 796 C CA . ASP A 1 96 ? 30.520 5.801 -40.847 1.00 77.31 96 ASP A CA 1
ATOM 797 C C . ASP A 1 96 ? 30.767 6.395 -42.237 1.00 77.31 96 ASP A C 1
ATOM 799 O O . ASP A 1 96 ? 31.088 5.696 -43.203 1.00 77.31 96 ASP A O 1
ATOM 803 N N . ARG A 1 97 ? 30.560 7.709 -42.350 1.00 76.56 97 ARG A N 1
ATOM 804 C CA . ARG A 1 97 ? 30.843 8.482 -43.560 1.00 76.56 97 ARG A CA 1
ATOM 805 C C . ARG A 1 97 ? 32.026 9.391 -43.298 1.00 76.56 97 ARG A C 1
ATOM 807 O O . ARG A 1 97 ? 31.970 10.256 -42.432 1.00 76.56 97 ARG A O 1
ATOM 814 N N . VAL A 1 98 ? 33.064 9.228 -44.110 1.00 80.00 98 VAL A N 1
ATOM 815 C CA . VAL A 1 98 ? 34.172 10.179 -44.193 1.00 80.00 98 VAL A CA 1
ATOM 816 C C . VAL A 1 98 ? 33.721 11.345 -45.071 1.00 80.00 98 VAL A C 1
ATOM 818 O O . VAL A 1 98 ? 33.306 11.147 -46.216 1.00 80.00 98 VAL A O 1
ATOM 821 N N . PHE A 1 99 ? 33.752 12.560 -44.526 1.00 80.81 99 PHE A N 1
ATOM 822 C CA . PHE A 1 99 ? 33.392 13.773 -45.256 1.00 80.81 99 PHE A CA 1
ATOM 823 C C . PHE A 1 99 ? 34.643 14.437 -45.830 1.00 80.81 99 PHE A C 1
ATOM 825 O O . PHE A 1 99 ? 35.633 14.612 -45.128 1.00 80.81 99 PHE A O 1
ATOM 832 N N . ASN A 1 100 ? 34.569 14.841 -47.097 1.00 86.12 100 ASN A N 1
ATOM 833 C CA . ASN A 1 100 ? 35.621 15.592 -47.773 1.00 86.12 100 ASN A CA 1
ATOM 834 C C . ASN A 1 100 ? 35.215 17.063 -47.924 1.00 86.12 100 ASN A C 1
ATOM 836 O O . ASN A 1 100 ? 34.024 17.396 -47.960 1.00 86.12 100 ASN A O 1
ATOM 840 N N . ILE A 1 101 ? 36.216 17.938 -48.039 1.00 78.25 101 ILE A N 1
ATOM 841 C CA . ILE A 1 101 ? 36.030 19.375 -48.277 1.00 78.25 101 ILE A CA 1
ATOM 842 C C . ILE A 1 101 ? 35.244 19.565 -49.585 1.00 78.25 101 ILE A C 1
ATOM 844 O O . ILE A 1 101 ? 35.632 19.045 -50.627 1.00 78.25 101 ILE A O 1
ATOM 848 N N . GLY A 1 102 ? 34.118 20.286 -49.512 1.00 83.81 102 GLY A N 1
ATOM 849 C CA . GLY A 1 102 ? 33.195 20.515 -50.635 1.00 83.81 102 GLY A CA 1
ATOM 850 C C . GLY A 1 102 ? 31.880 19.722 -50.575 1.00 83.81 102 GLY A C 1
ATOM 851 O O . GLY A 1 102 ? 30.948 20.036 -51.317 1.00 83.81 102 GLY A O 1
ATOM 852 N N . ASN A 1 103 ? 31.748 18.746 -49.670 1.00 86.38 103 ASN A N 1
ATOM 853 C CA . ASN A 1 103 ? 30.491 18.016 -49.478 1.00 86.38 103 ASN A CA 1
ATOM 854 C C . ASN A 1 103 ? 29.414 18.901 -48.823 1.00 86.38 103 ASN A C 1
ATOM 856 O O . ASN A 1 103 ? 29.651 19.523 -47.789 1.00 86.38 103 ASN A O 1
ATOM 860 N N . ARG A 1 104 ? 28.194 18.905 -49.380 1.00 79.38 104 ARG A N 1
ATOM 861 C CA . ARG A 1 104 ? 27.022 19.538 -48.749 1.00 79.38 104 ARG A CA 1
ATOM 862 C C . ARG A 1 104 ? 26.428 18.587 -47.709 1.00 79.38 104 ARG A C 1
ATOM 864 O O . ARG A 1 104 ? 26.013 17.484 -48.058 1.00 79.38 104 ARG A O 1
ATOM 871 N N . VAL A 1 105 ? 26.382 19.012 -46.449 1.00 78.44 105 VAL A N 1
ATOM 872 C CA . VAL A 1 105 ? 25.816 18.241 -45.331 1.00 78.44 105 VAL A CA 1
ATOM 873 C C . VAL A 1 105 ? 24.628 19.004 -44.754 1.00 78.44 105 VAL A C 1
ATOM 875 O O . VAL A 1 105 ? 24.709 20.210 -44.536 1.00 78.44 105 VAL A O 1
ATOM 878 N N . LEU A 1 106 ? 23.520 18.298 -44.526 1.00 78.50 106 LEU A N 1
ATOM 879 C CA . LEU A 1 106 ? 22.369 18.827 -43.799 1.00 78.50 106 LEU A CA 1
ATOM 880 C C . LEU A 1 106 ? 22.687 18.798 -42.306 1.00 78.50 106 LEU A C 1
ATOM 882 O O . LEU A 1 106 ? 22.779 17.726 -41.709 1.00 78.50 106 LEU A O 1
ATOM 886 N N . LEU A 1 107 ? 22.868 19.978 -41.723 1.00 77.12 107 LEU A N 1
ATOM 887 C CA . LEU A 1 107 ? 22.961 20.142 -40.281 1.00 77.12 107 LEU A CA 1
ATOM 888 C C . LEU A 1 107 ? 21.539 20.325 -39.743 1.00 77.12 107 LEU A C 1
ATOM 890 O O . LEU A 1 107 ? 20.857 21.281 -40.111 1.00 77.12 107 LEU A O 1
ATOM 894 N N . PHE A 1 108 ? 21.077 19.406 -38.901 1.00 67.69 108 PHE A N 1
ATOM 895 C CA . PHE A 1 108 ? 19.919 19.684 -38.059 1.00 67.69 108 PHE A CA 1
ATOM 896 C C . PHE A 1 108 ? 20.418 20.464 -36.847 1.00 67.69 108 PHE A C 1
ATOM 898 O O . PHE A 1 108 ? 21.360 20.033 -36.185 1.00 67.69 108 PHE A O 1
ATOM 905 N N . ASN A 1 109 ? 19.820 21.626 -36.592 1.00 61.62 109 ASN A N 1
ATOM 906 C CA . ASN A 1 109 ? 20.096 22.377 -35.376 1.00 61.62 109 ASN A CA 1
ATOM 907 C C . ASN A 1 109 ? 19.562 21.571 -34.188 1.00 61.62 109 ASN A C 1
ATOM 909 O O . ASN A 1 109 ? 18.369 21.258 -34.148 1.00 61.62 109 ASN A O 1
ATOM 913 N N . SER A 1 110 ? 20.475 21.203 -33.291 1.00 58.12 110 SER A N 1
ATOM 914 C CA . SER A 1 110 ? 20.189 20.604 -31.986 1.00 58.12 110 SER A CA 1
ATOM 915 C C . SER A 1 110 ? 19.472 21.576 -31.059 1.00 58.12 110 SER A C 1
ATOM 917 O O . SER A 1 110 ? 19.783 22.787 -31.131 1.00 58.12 110 SER A O 1
#

Radius of gyration: 31.1 Å; chains: 1; bounding 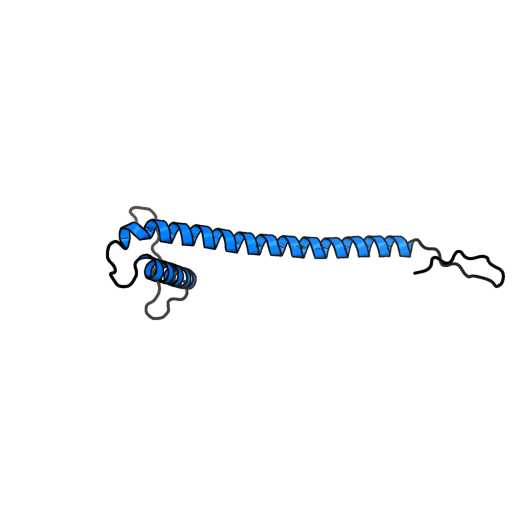box: 57×52×80 Å